Protein AF-A0A965D1V7-F1 (afdb_monomer_lite)

Radius of gyration: 12.54 Å; chains: 1; bounding box: 26×30×27 Å

pLDDT: mean 80.37, std 10.39, range [45.88, 91.56]

Sequence (88 aa):
KWNADEVRFRIAADRIDLSFVTAGAYPKPIMRALSQAYPQIAFHVRSHDEQCRRARDFVLTKGRETKKLKRPPKEVADEIVAFRRRDV

Secondary structure (DSSP, 8-state):
---EEEEEEEE-SSEEEEEEEESSS--HHHHHHHHHH-TTSEEEEEEEETTSS-EEEEEEETTEEEEE----HHHHHHHHHHHHHH--

Structure (mmCIF, N/CA/C/O backbone):
data_AF-A0A965D1V7-F1
#
_entry.id   AF-A0A965D1V7-F1
#
loop_
_atom_site.group_PDB
_atom_site.id
_atom_site.type_symbol
_atom_site.label_atom_id
_atom_site.label_alt_id
_atom_site.label_comp_id
_atom_site.label_asym_id
_atom_site.label_entity_id
_atom_site.label_seq_id
_atom_site.pdbx_PDB_ins_code
_atom_site.Cartn_x
_atom_site.Cartn_y
_atom_site.Cartn_z
_atom_site.occupancy
_atom_site.B_iso_or_equiv
_atom_site.auth_seq_id
_atom_site.auth_comp_id
_atom_site.auth_asym_id
_atom_site.auth_atom_id
_atom_site.pdbx_PDB_model_num
ATOM 1 N N . LYS A 1 1 ? -1.381 14.406 -11.939 1.00 53.81 1 LYS A N 1
ATOM 2 C CA . LYS A 1 1 ? -2.031 13.309 -12.691 1.00 53.81 1 LYS A CA 1
ATOM 3 C C . LYS A 1 1 ? -1.525 12.007 -12.084 1.00 53.81 1 LYS A C 1
ATOM 5 O O . LYS A 1 1 ? -0.316 11.822 -12.055 1.00 53.81 1 LYS A O 1
ATOM 10 N N . TRP A 1 2 ? -2.393 11.224 -11.448 1.00 60.44 2 TRP A N 1
ATOM 11 C CA . TRP A 1 2 ? -2.038 9.892 -10.959 1.00 60.44 2 TRP A CA 1
ATOM 12 C C . TRP A 1 2 ? -2.486 8.901 -12.027 1.00 60.44 2 TRP A C 1
ATOM 14 O O . TRP A 1 2 ? -3.665 8.897 -12.366 1.00 60.44 2 TRP A O 1
ATOM 24 N N . ASN A 1 3 ? -1.541 8.128 -12.555 1.00 67.81 3 ASN A N 1
ATOM 25 C CA . ASN A 1 3 ? -1.810 7.023 -13.461 1.00 67.81 3 ASN A CA 1
ATOM 26 C C . ASN A 1 3 ? -1.367 5.754 -12.728 1.00 67.81 3 ASN A C 1
ATOM 28 O O . ASN A 1 3 ? -0.185 5.604 -12.399 1.00 67.81 3 ASN A O 1
ATOM 32 N N . ALA A 1 4 ? -2.328 4.903 -12.385 1.00 68.31 4 ALA A N 1
ATOM 33 C CA . ALA A 1 4 ? -2.052 3.565 -11.894 1.00 68.31 4 ALA A CA 1
ATOM 34 C C . ALA A 1 4 ? -2.574 2.553 -12.899 1.00 68.31 4 ALA A C 1
ATOM 36 O O . ALA A 1 4 ? -3.732 2.633 -13.303 1.00 68.31 4 ALA A O 1
ATOM 37 N N . ASP A 1 5 ? -1.715 1.601 -13.228 1.00 73.38 5 ASP A N 1
ATOM 38 C CA . ASP A 1 5 ? -2.055 0.430 -14.016 1.00 73.38 5 ASP A CA 1
ATOM 39 C C . ASP A 1 5 ? -2.090 -0.801 -13.112 1.00 73.38 5 ASP A C 1
ATOM 41 O O . ASP A 1 5 ? -1.498 -0.828 -12.028 1.00 73.38 5 ASP A O 1
ATOM 45 N N . GLU A 1 6 ? -2.831 -1.818 -13.547 1.00 74.81 6 GLU A N 1
ATOM 46 C CA . GLU A 1 6 ? -2.945 -3.112 -12.861 1.00 74.81 6 GLU A CA 1
ATOM 47 C C . GLU A 1 6 ? -3.304 -2.990 -11.362 1.00 74.81 6 GLU A C 1
ATOM 49 O O . GLU A 1 6 ? -2.722 -3.651 -10.498 1.00 74.81 6 GLU A O 1
ATOM 54 N N . VAL A 1 7 ? -4.277 -2.130 -11.035 1.00 80.38 7 VAL A N 1
ATOM 55 C CA . VAL A 1 7 ? -4.765 -1.965 -9.658 1.00 80.38 7 VAL A CA 1
ATOM 56 C C . VAL A 1 7 ? -5.494 -3.227 -9.205 1.00 80.38 7 VAL A C 1
ATOM 58 O O . VAL A 1 7 ? -6.471 -3.654 -9.817 1.00 80.38 7 VAL A O 1
ATOM 61 N N . ARG A 1 8 ? -5.062 -3.789 -8.079 1.00 83.06 8 ARG A N 1
ATOM 62 C CA . ARG A 1 8 ? -5.723 -4.895 -7.388 1.00 83.06 8 ARG A CA 1
ATOM 63 C C . ARG A 1 8 ? -5.889 -4.573 -5.919 1.00 83.06 8 ARG A C 1
ATOM 65 O O . ARG A 1 8 ? -5.006 -3.994 -5.287 1.00 83.06 8 ARG A O 1
ATOM 72 N N . PHE A 1 9 ? -7.017 -4.987 -5.366 1.00 85.19 9 PHE A N 1
ATOM 73 C CA . PHE A 1 9 ? -7.289 -4.868 -3.946 1.00 85.19 9 PHE A CA 1
ATOM 74 C C . PHE A 1 9 ? -7.836 -6.185 -3.408 1.00 85.19 9 PHE A C 1
ATOM 76 O O . PHE A 1 9 ? -8.590 -6.889 -4.078 1.00 85.19 9 PHE A O 1
ATOM 83 N N . ARG A 1 10 ? -7.456 -6.511 -2.178 1.00 86.50 10 ARG A N 1
ATOM 84 C CA . ARG A 1 10 ? -8.050 -7.584 -1.389 1.00 86.50 10 ARG A CA 1
ATOM 85 C C . ARG A 1 10 ? -8.520 -6.992 -0.073 1.00 86.50 10 ARG A C 1
ATOM 87 O O . ARG A 1 10 ? -7.787 -6.255 0.579 1.00 86.50 10 ARG A O 1
ATOM 94 N N . ILE A 1 11 ? -9.752 -7.314 0.293 1.00 86.75 11 ILE A N 1
ATOM 95 C CA . ILE A 1 11 ? -10.388 -6.829 1.513 1.00 86.75 11 ILE A CA 1
ATOM 96 C C . ILE A 1 11 ? -10.417 -7.987 2.506 1.00 86.75 11 ILE A C 1
ATOM 98 O O . ILE A 1 11 ? -10.887 -9.076 2.183 1.00 86.75 11 ILE A O 1
ATOM 102 N N . ALA A 1 12 ? -9.897 -7.744 3.701 1.00 86.50 12 ALA A N 1
ATOM 103 C CA . ALA A 1 12 ? -10.064 -8.579 4.879 1.00 86.50 12 ALA A CA 1
ATOM 104 C C . ALA A 1 12 ? -10.798 -7.772 5.964 1.00 86.50 12 ALA A C 1
ATOM 106 O O . ALA A 1 12 ? -11.015 -6.569 5.815 1.00 86.50 12 ALA A O 1
ATOM 107 N N . ALA A 1 13 ? -11.194 -8.428 7.056 1.00 83.38 13 ALA A N 1
ATOM 108 C CA . ALA A 1 13 ? -11.988 -7.794 8.112 1.00 83.38 13 ALA A CA 1
ATOM 109 C C . ALA A 1 13 ? -11.270 -6.613 8.800 1.00 83.38 13 ALA A C 1
ATOM 111 O O . ALA A 1 13 ? -11.917 -5.661 9.225 1.00 83.38 13 ALA A O 1
ATOM 112 N N . ASP A 1 14 ? -9.940 -6.663 8.893 1.00 87.62 14 ASP A N 1
ATOM 113 C CA . ASP A 1 14 ? -9.091 -5.698 9.601 1.00 87.62 14 ASP A CA 1
ATOM 114 C C . ASP A 1 14 ? -8.142 -4.915 8.676 1.00 87.62 14 ASP A C 1
ATOM 116 O O . ASP A 1 14 ? -7.492 -3.953 9.105 1.00 87.62 14 ASP A O 1
ATOM 120 N N . ARG A 1 15 ? -8.053 -5.300 7.398 1.00 89.62 15 ARG A N 1
ATOM 121 C CA . ARG A 1 15 ? -7.107 -4.702 6.454 1.00 89.62 15 ARG A CA 1
ATOM 122 C C . ARG A 1 15 ? -7.578 -4.696 5.007 1.00 89.62 15 ARG A C 1
ATOM 124 O O . ARG A 1 15 ? -8.351 -5.544 4.571 1.00 89.62 15 ARG A O 1
ATOM 131 N N . ILE A 1 16 ? -7.025 -3.763 4.244 1.00 89.56 16 ILE A N 1
ATOM 132 C CA . ILE A 1 16 ? -7.121 -3.707 2.788 1.00 89.56 16 ILE A CA 1
ATOM 133 C C . ILE A 1 16 ? -5.711 -3.834 2.224 1.00 89.56 16 ILE A C 1
ATOM 135 O O . ILE A 1 16 ? -4.869 -2.963 2.440 1.00 89.56 16 ILE A O 1
ATOM 139 N N . ASP A 1 17 ? -5.467 -4.908 1.482 1.00 90.06 17 ASP A N 1
ATOM 140 C CA . ASP A 1 17 ? -4.237 -5.123 0.730 1.00 90.06 17 ASP A CA 1
ATOM 141 C C . ASP A 1 17 ? -4.410 -4.505 -0.664 1.00 90.06 17 ASP A C 1
ATOM 143 O O . ASP A 1 17 ? -5.133 -5.036 -1.504 1.00 90.06 17 ASP A O 1
ATOM 147 N N . LEU A 1 18 ? -3.766 -3.367 -0.914 1.00 88.81 18 LEU A N 1
ATOM 148 C CA . LEU A 1 18 ? -3.781 -2.650 -2.186 1.00 88.81 18 LEU A CA 1
ATOM 149 C C . LEU A 1 18 ? -2.457 -2.869 -2.922 1.00 88.81 18 LEU A C 1
ATOM 151 O O . LEU A 1 18 ? -1.376 -2.757 -2.344 1.00 88.81 18 LEU A O 1
ATOM 155 N N . SER A 1 19 ? -2.526 -3.197 -4.207 1.00 88.88 19 SER A N 1
ATOM 156 C CA . SER A 1 19 ? -1.367 -3.479 -5.055 1.00 88.88 19 SER A CA 1
ATOM 157 C C . SER A 1 19 ? -1.558 -2.842 -6.427 1.00 88.88 19 SER A C 1
ATOM 159 O O . SER A 1 19 ? -2.616 -3.008 -7.018 1.00 88.88 19 SER A O 1
ATOM 161 N N . PHE A 1 20 ? -0.592 -2.064 -6.916 1.00 87.00 20 PHE A N 1
ATOM 162 C CA . PHE A 1 20 ? -0.715 -1.385 -8.215 1.00 87.00 20 PHE A CA 1
ATOM 163 C C . PHE A 1 20 ? 0.635 -1.017 -8.826 1.00 87.00 20 PHE A C 1
ATOM 165 O O . PHE A 1 20 ? 1.623 -0.814 -8.116 1.00 87.00 20 PHE A O 1
ATOM 172 N N . VAL A 1 21 ? 0.656 -0.853 -10.145 1.00 85.38 21 VAL A N 1
ATOM 173 C CA . VAL A 1 21 ? 1.787 -0.283 -10.878 1.00 85.38 21 VAL A CA 1
ATOM 174 C C . VAL A 1 21 ? 1.605 1.226 -10.957 1.00 85.38 21 VAL A C 1
ATOM 176 O O . VAL A 1 21 ? 0.535 1.719 -11.305 1.00 85.38 21 VAL A O 1
ATOM 179 N N . THR A 1 22 ? 2.633 1.994 -10.607 1.00 82.62 22 THR A N 1
ATOM 180 C CA . THR A 1 22 ? 2.620 3.451 -10.766 1.00 82.62 22 THR A CA 1
ATOM 181 C C . THR A 1 22 ? 3.271 3.850 -12.081 1.00 82.62 22 THR A C 1
ATOM 183 O O . THR A 1 22 ? 4.493 3.751 -12.207 1.00 82.62 22 THR A O 1
ATOM 186 N N . ALA A 1 23 ? 2.489 4.419 -12.996 1.00 74.44 23 ALA A N 1
ATOM 187 C CA . ALA A 1 23 ? 2.992 5.166 -14.146 1.00 74.44 23 ALA A CA 1
ATOM 188 C C . ALA A 1 23 ? 3.322 6.604 -13.696 1.00 74.44 23 ALA A C 1
ATOM 190 O O . ALA A 1 23 ? 2.603 7.571 -13.962 1.00 74.44 23 ALA A O 1
ATOM 191 N N . GLY A 1 24 ? 4.376 6.733 -12.880 1.00 75.19 24 GLY A N 1
ATOM 192 C CA . GLY A 1 24 ? 4.840 8.004 -12.318 1.00 75.19 24 GLY A CA 1
ATOM 193 C C . GLY A 1 24 ? 4.888 8.030 -10.788 1.00 75.19 24 GLY A C 1
ATOM 194 O O . GLY A 1 24 ? 5.567 7.222 -10.157 1.00 75.19 24 GLY A O 1
ATOM 195 N N . ALA A 1 25 ? 4.240 9.022 -10.170 1.00 74.38 25 ALA A N 1
ATOM 196 C CA . ALA A 1 25 ? 4.338 9.257 -8.729 1.00 74.38 25 ALA A CA 1
ATOM 197 C C . ALA A 1 25 ? 3.265 8.505 -7.924 1.00 74.38 25 ALA A C 1
ATOM 199 O O . ALA A 1 25 ? 2.095 8.447 -8.297 1.00 74.38 25 ALA A O 1
ATOM 200 N N . TYR A 1 26 ? 3.666 8.007 -6.752 1.00 80.62 26 TYR A N 1
ATOM 201 C CA . TYR A 1 26 ? 2.761 7.404 -5.774 1.00 80.62 26 TYR A CA 1
ATOM 202 C C . TYR A 1 26 ? 1.692 8.415 -5.290 1.00 80.62 26 TYR A C 1
ATOM 204 O O . TYR A 1 26 ? 2.060 9.516 -4.855 1.00 80.62 26 TYR A O 1
ATOM 212 N N . PRO A 1 27 ? 0.388 8.062 -5.291 1.00 81.81 27 PRO A N 1
ATOM 213 C CA . PRO A 1 27 ? -0.719 8.960 -4.943 1.00 81.81 27 PRO A CA 1
ATOM 214 C C . PRO A 1 27 ? -0.866 9.167 -3.425 1.00 81.81 27 PRO A C 1
ATOM 216 O O . PRO A 1 27 ? -1.870 8.810 -2.807 1.00 81.81 27 PRO A O 1
ATOM 219 N N . LYS A 1 28 ? 0.137 9.789 -2.799 1.00 84.75 28 LYS A N 1
ATOM 220 C CA . LYS A 1 28 ? 0.170 10.023 -1.346 1.00 84.75 28 LYS A CA 1
ATOM 221 C C . LYS A 1 28 ? -1.090 10.712 -0.786 1.00 84.75 28 LYS A C 1
ATOM 223 O O . LYS A 1 28 ? -1.555 10.255 0.258 1.00 84.75 28 LYS A O 1
ATOM 228 N N . PRO A 1 29 ? -1.660 11.761 -1.417 1.00 86.75 29 PRO A N 1
ATOM 229 C CA . PRO A 1 29 ? -2.839 12.440 -0.874 1.00 86.75 29 PRO A CA 1
ATOM 230 C C . PRO A 1 29 ? -4.076 11.537 -0.811 1.00 86.75 29 PRO A C 1
ATOM 232 O O . PRO A 1 29 ? -4.748 11.506 0.215 1.00 86.75 29 PRO A O 1
ATOM 235 N N . ILE A 1 30 ? -4.326 10.760 -1.871 1.00 86.75 30 ILE A N 1
ATOM 236 C CA . ILE A 1 30 ? -5.479 9.851 -1.968 1.00 86.75 30 ILE A CA 1
ATOM 237 C C . ILE A 1 30 ? -5.372 8.768 -0.897 1.00 86.75 30 ILE A C 1
ATOM 239 O O . ILE A 1 30 ? -6.295 8.558 -0.117 1.00 86.75 30 ILE A O 1
ATOM 243 N N . MET A 1 31 ? -4.203 8.136 -0.796 1.00 87.81 31 MET A N 1
ATOM 244 C CA . MET A 1 31 ? -3.970 7.064 0.170 1.00 87.81 31 MET A CA 1
ATOM 245 C C . MET A 1 31 ? -4.049 7.548 1.619 1.00 87.81 31 MET A C 1
ATOM 247 O O . MET A 1 31 ? -4.548 6.839 2.493 1.00 87.81 31 MET A O 1
ATOM 251 N N . ARG A 1 32 ? -3.612 8.785 1.877 1.00 89.06 32 ARG A N 1
ATOM 252 C CA . ARG A 1 32 ? -3.788 9.425 3.182 1.00 89.06 32 ARG A CA 1
ATOM 253 C C . ARG A 1 32 ? -5.266 9.665 3.490 1.00 89.06 32 ARG A C 1
ATOM 255 O O . ARG A 1 32 ? -5.689 9.306 4.583 1.00 89.06 32 ARG A O 1
ATOM 262 N N . ALA A 1 33 ? -6.027 10.230 2.552 1.00 90.00 33 ALA A N 1
ATOM 263 C CA . ALA A 1 33 ? -7.451 10.505 2.733 1.00 90.00 33 ALA A CA 1
ATOM 264 C C . ALA A 1 33 ? -8.254 9.217 2.983 1.00 90.00 33 ALA A C 1
ATOM 266 O O . ALA A 1 33 ? -9.039 9.161 3.925 1.00 90.00 33 ALA A O 1
ATOM 267 N N . LEU A 1 34 ? -7.984 8.151 2.221 1.00 87.44 34 LEU A N 1
ATOM 268 C CA . LEU A 1 34 ? -8.611 6.838 2.415 1.00 87.44 34 LEU A CA 1
ATOM 269 C C . LEU A 1 34 ? -8.319 6.262 3.805 1.00 87.44 34 LEU A C 1
ATOM 271 O O . LEU A 1 34 ? -9.231 5.856 4.519 1.00 87.44 34 LEU A O 1
ATOM 275 N N . SER A 1 35 ? -7.056 6.295 4.231 1.00 90.56 35 SER A N 1
ATOM 276 C CA . SER A 1 35 ? -6.663 5.809 5.557 1.00 90.56 35 SER A CA 1
ATOM 277 C C . SER A 1 35 ? -7.230 6.655 6.709 1.00 90.56 35 SER A C 1
ATOM 279 O O . SER A 1 35 ? -7.367 6.160 7.826 1.00 90.56 35 SER A O 1
ATOM 281 N N . GLN A 1 36 ? -7.562 7.927 6.467 1.00 91.00 36 GLN A N 1
ATOM 282 C CA . GLN A 1 36 ? -8.256 8.779 7.438 1.00 91.00 36 GLN A CA 1
ATOM 283 C C . GLN A 1 36 ? -9.763 8.512 7.484 1.00 91.00 36 GLN A C 1
ATOM 285 O O . GLN A 1 36 ? -10.333 8.566 8.568 1.00 91.00 36 GLN A O 1
ATOM 290 N N . ALA A 1 37 ? -10.388 8.215 6.342 1.00 90.44 37 ALA A N 1
ATOM 291 C CA . ALA A 1 37 ? -11.810 7.886 6.258 1.00 90.44 37 ALA A CA 1
ATOM 292 C C . ALA A 1 37 ? -12.140 6.544 6.933 1.00 90.44 37 ALA A C 1
ATOM 294 O O . ALA A 1 37 ? -13.210 6.397 7.516 1.00 90.44 37 ALA A O 1
ATOM 295 N N . TYR A 1 38 ? -11.199 5.594 6.903 1.00 88.81 38 TYR A N 1
ATOM 296 C CA . TYR A 1 38 ? -11.340 4.271 7.518 1.00 88.81 38 TYR A CA 1
ATOM 297 C C . TYR A 1 38 ? -10.249 4.029 8.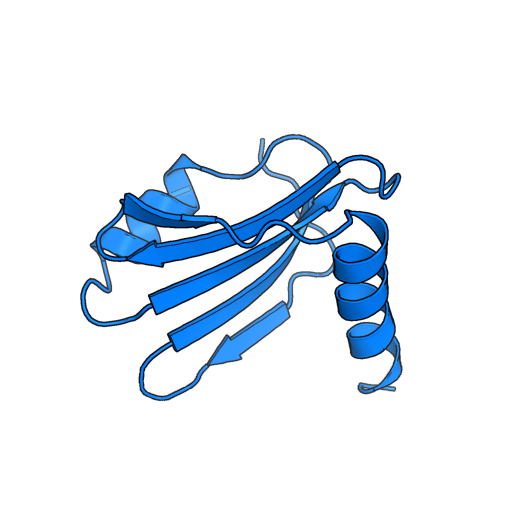576 1.00 88.81 38 TYR A C 1
ATOM 299 O O . TYR A 1 38 ? -9.338 3.226 8.363 1.00 88.81 38 TYR A O 1
ATOM 307 N N . PRO A 1 39 ? -10.297 4.730 9.725 1.00 87.06 39 PRO A N 1
ATOM 308 C CA . PRO A 1 39 ? -9.240 4.704 10.739 1.00 87.06 39 PRO A CA 1
ATOM 309 C C . PRO A 1 39 ? -9.067 3.351 11.447 1.00 87.06 39 PRO A C 1
ATOM 311 O O . PRO A 1 39 ? -8.034 3.128 12.082 1.00 87.06 39 PRO A O 1
ATOM 314 N N . GLN A 1 40 ? -10.077 2.483 11.375 1.00 88.06 40 GLN A N 1
ATOM 315 C CA . GLN A 1 40 ? -10.092 1.130 11.929 1.00 88.06 40 GLN A CA 1
ATOM 316 C C . GLN A 1 40 ? -9.474 0.081 10.996 1.00 88.06 40 GLN A C 1
ATOM 318 O O . GLN A 1 40 ? -9.230 -1.037 11.434 1.00 88.06 40 GLN A O 1
ATOM 323 N N . ILE A 1 41 ? -9.216 0.431 9.731 1.00 89.06 41 ILE A N 1
ATOM 324 C CA . ILE A 1 41 ? -8.700 -0.490 8.715 1.00 89.06 41 ILE A CA 1
ATOM 325 C C . ILE A 1 41 ? -7.220 -0.195 8.458 1.00 89.06 41 ILE A C 1
ATOM 327 O O . ILE A 1 41 ? -6.823 0.954 8.235 1.00 89.06 41 ILE A O 1
ATOM 331 N N . ALA A 1 42 ? -6.388 -1.236 8.452 1.00 91.50 42 ALA A N 1
ATOM 332 C CA . ALA A 1 42 ? -5.001 -1.128 8.016 1.00 91.50 42 ALA A CA 1
ATOM 333 C C . ALA A 1 42 ? -4.907 -1.215 6.484 1.00 91.50 42 ALA A C 1
ATOM 335 O O . ALA A 1 42 ? -5.338 -2.190 5.879 1.00 91.50 42 ALA A O 1
ATOM 336 N N . PHE A 1 43 ? -4.311 -0.218 5.835 1.00 90.81 43 PHE A N 1
ATOM 337 C CA . PHE A 1 43 ? -4.067 -0.245 4.392 1.00 90.81 43 PHE A CA 1
ATOM 338 C C . PHE A 1 43 ? -2.655 -0.745 4.132 1.00 90.81 43 PHE A C 1
ATOM 340 O O . PHE A 1 43 ? -1.686 -0.040 4.397 1.00 90.81 43 PHE A O 1
ATOM 347 N N . HIS A 1 44 ? -2.533 -1.956 3.613 1.00 91.56 44 HIS A N 1
ATOM 348 C CA . HIS A 1 44 ? -1.271 -2.542 3.194 1.00 91.56 44 HIS A CA 1
ATOM 349 C C . HIS A 1 44 ? -1.043 -2.172 1.736 1.00 91.56 44 HIS A C 1
ATOM 351 O O . HIS A 1 44 ? -1.750 -2.633 0.846 1.00 91.56 44 HIS A O 1
ATOM 357 N N . VAL A 1 45 ? -0.094 -1.280 1.491 1.00 89.62 45 VAL A N 1
ATOM 358 C CA . VAL A 1 45 ? 0.106 -0.654 0.191 1.00 89.62 45 VAL A CA 1
ATOM 359 C C . VAL A 1 45 ? 1.378 -1.182 -0.432 1.00 89.62 45 VAL A C 1
ATOM 361 O O . VAL A 1 45 ? 2.479 -0.926 0.059 1.00 89.62 45 VAL A O 1
ATOM 364 N N . ARG A 1 46 ? 1.213 -1.864 -1.560 1.00 89.00 46 ARG A N 1
ATOM 365 C CA . ARG A 1 46 ? 2.303 -2.334 -2.404 1.00 89.00 46 ARG A CA 1
ATOM 366 C C . ARG A 1 46 ? 2.229 -1.640 -3.748 1.00 89.00 46 ARG A C 1
ATOM 368 O O . ARG A 1 46 ? 1.177 -1.578 -4.375 1.00 89.00 46 ARG A O 1
ATOM 375 N N . SER A 1 47 ? 3.346 -1.097 -4.197 1.00 87.19 47 SER A N 1
ATOM 376 C CA . SER A 1 47 ? 3.413 -0.497 -5.525 1.00 87.19 47 SER A CA 1
ATOM 377 C C . SER A 1 47 ? 4.795 -0.639 -6.115 1.00 87.19 47 SER A C 1
ATOM 379 O O . SER A 1 47 ? 5.764 -0.470 -5.376 1.00 87.19 47 SER A O 1
ATOM 381 N N . HIS A 1 48 ? 4.894 -0.836 -7.424 1.00 85.62 48 HIS A N 1
ATOM 382 C CA . HIS A 1 48 ? 6.153 -0.694 -8.152 1.00 85.62 48 HIS A CA 1
ATOM 383 C C . HIS A 1 48 ? 6.004 0.255 -9.344 1.00 85.62 48 HIS A C 1
ATOM 385 O O . HIS A 1 48 ? 4.894 0.495 -9.815 1.00 85.62 48 HIS A O 1
ATOM 391 N N . ASP A 1 49 ? 7.108 0.833 -9.810 1.00 83.12 49 ASP A N 1
ATOM 392 C CA . ASP A 1 49 ? 7.137 1.565 -11.077 1.00 83.12 49 ASP A CA 1
ATOM 393 C C . ASP A 1 49 ? 7.168 0.605 -12.272 1.00 83.12 49 ASP A C 1
ATOM 395 O O . ASP A 1 49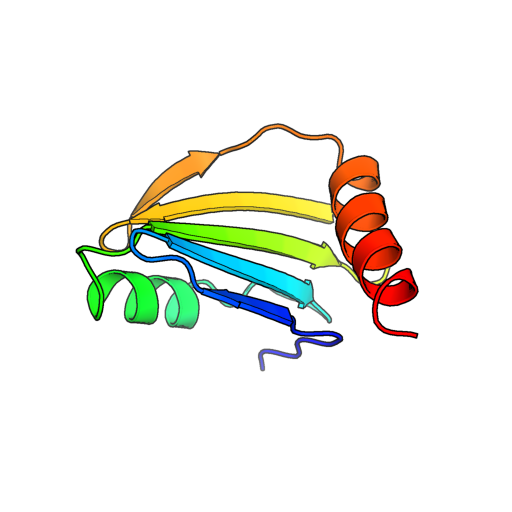 ? 7.548 -0.556 -12.145 1.00 83.12 49 ASP A O 1
ATOM 399 N N . GLU A 1 50 ? 6.792 1.084 -13.455 1.00 78.06 50 GLU A N 1
ATOM 400 C CA . GLU A 1 50 ? 6.732 0.273 -14.686 1.00 78.06 50 GLU A CA 1
ATOM 401 C C . GLU A 1 50 ? 8.051 -0.457 -14.994 1.00 78.06 50 GLU A C 1
ATOM 403 O O . GLU A 1 50 ? 8.058 -1.556 -15.539 1.00 78.06 50 GLU A O 1
ATOM 408 N N . GLN A 1 51 ? 9.184 0.132 -14.599 1.00 77.19 51 GLN A N 1
ATOM 409 C CA . GLN A 1 51 ? 10.522 -0.425 -14.812 1.00 77.19 51 GLN A CA 1
ATOM 410 C C . GLN A 1 51 ? 11.005 -1.334 -13.667 1.00 77.19 51 GLN A C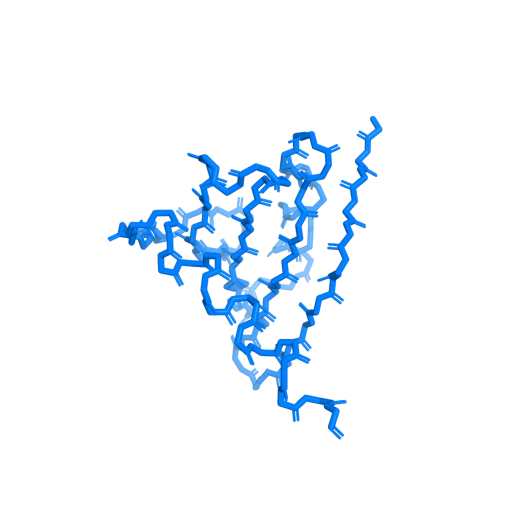 1
ATOM 412 O O . GLN A 1 51 ? 12.147 -1.793 -13.705 1.00 77.19 51 GLN A O 1
ATOM 417 N N . CYS A 1 52 ? 10.181 -1.572 -12.640 1.00 72.00 52 CYS A N 1
ATOM 418 C CA . CYS A 1 52 ? 10.502 -2.352 -11.435 1.00 72.00 52 CYS A CA 1
ATOM 419 C C . CYS A 1 52 ? 11.765 -1.876 -10.680 1.00 72.00 52 CYS A C 1
ATOM 421 O O . CYS A 1 52 ? 12.368 -2.626 -9.909 1.00 72.00 52 CYS A O 1
ATOM 423 N N . ARG A 1 53 ? 12.181 -0.622 -10.884 1.00 74.38 53 ARG A N 1
ATOM 424 C CA . ARG A 1 53 ? 13.342 0.007 -10.235 1.00 74.38 53 ARG A CA 1
ATOM 425 C C . ARG A 1 53 ? 12.997 0.535 -8.851 1.00 74.38 53 ARG A C 1
ATOM 427 O O . ARG A 1 53 ? 13.870 0.637 -7.990 1.00 74.38 53 ARG A O 1
ATOM 434 N N . ARG A 1 54 ? 11.738 0.907 -8.628 1.00 76.62 54 ARG A N 1
ATOM 435 C CA . ARG A 1 54 ? 11.252 1.465 -7.366 1.00 76.62 54 ARG A CA 1
ATOM 436 C C . ARG A 1 54 ? 10.031 0.690 -6.930 1.00 76.62 54 ARG A C 1
ATOM 438 O O . ARG A 1 54 ? 9.016 0.716 -7.611 1.00 76.62 54 ARG A O 1
ATOM 445 N N . ALA A 1 55 ? 10.109 0.088 -5.750 1.00 82.44 55 ALA A N 1
ATOM 446 C CA . ALA A 1 55 ? 8.942 -0.461 -5.086 1.00 82.44 55 ALA A CA 1
ATOM 447 C C . ALA A 1 55 ? 8.720 0.192 -3.728 1.00 82.44 55 ALA A C 1
ATOM 449 O O . ALA A 1 55 ? 9.635 0.731 -3.096 1.00 82.44 55 ALA A O 1
ATOM 450 N N . ARG A 1 56 ? 7.474 0.138 -3.285 1.00 84.06 56 ARG A N 1
ATOM 451 C CA . ARG A 1 56 ? 7.043 0.536 -1.957 1.00 84.06 56 ARG A CA 1
ATOM 452 C C . ARG A 1 56 ? 6.208 -0.592 -1.390 1.00 84.06 56 ARG A C 1
ATOM 454 O O . ARG A 1 56 ? 5.358 -1.129 -2.090 1.00 84.06 56 ARG A O 1
ATOM 461 N N . ASP A 1 57 ? 6.464 -0.897 -0.131 1.00 88.19 57 ASP A N 1
ATOM 462 C CA . ASP A 1 57 ? 5.683 -1.830 0.662 1.00 88.19 57 ASP A CA 1
ATOM 463 C C . ASP A 1 57 ? 5.584 -1.250 2.076 1.00 88.19 57 ASP A C 1
ATOM 465 O O . ASP A 1 57 ? 6.596 -1.043 2.757 1.00 88.19 57 ASP A O 1
ATOM 469 N N . PHE A 1 58 ? 4.386 -0.830 2.467 1.00 88.31 58 PHE A N 1
ATOM 470 C CA . PHE A 1 58 ? 4.159 -0.152 3.739 1.00 88.31 58 PHE A CA 1
ATOM 471 C C . PHE A 1 58 ? 2.702 -0.241 4.178 1.00 88.31 58 PHE A C 1
ATOM 473 O O . PHE A 1 58 ? 1.797 -0.484 3.384 1.00 88.31 58 PHE A O 1
ATOM 480 N N . VAL A 1 59 ? 2.480 -0.001 5.465 1.00 90.00 59 VAL A N 1
ATOM 481 C CA . VAL A 1 59 ? 1.160 0.018 6.085 1.00 90.00 59 VAL A CA 1
ATOM 482 C C . VAL A 1 59 ? 0.781 1.453 6.427 1.00 90.00 59 VAL A C 1
ATOM 484 O O . VAL A 1 59 ? 1.547 2.180 7.065 1.00 90.00 59 VAL A O 1
ATOM 487 N N . LEU A 1 60 ? -0.413 1.855 6.001 1.00 91.19 60 LEU A N 1
ATOM 488 C CA . LEU A 1 60 ? -1.066 3.099 6.375 1.00 91.19 60 LEU A CA 1
ATOM 489 C C . LEU A 1 6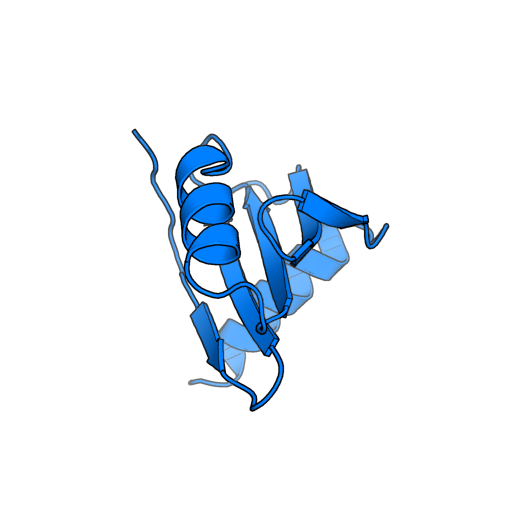0 ? -2.193 2.825 7.367 1.00 91.19 60 LEU A C 1
ATOM 491 O O . LEU A 1 60 ? -3.082 2.011 7.121 1.00 91.19 60 LEU A O 1
ATOM 495 N N . THR A 1 61 ? -2.201 3.570 8.464 1.00 89.62 61 THR A N 1
ATOM 496 C CA . THR A 1 61 ? -3.291 3.555 9.441 1.00 89.62 61 THR A CA 1
ATOM 497 C C . THR A 1 61 ? -3.546 4.982 9.902 1.00 89.62 61 THR A C 1
ATOM 499 O O . THR A 1 61 ? -2.602 5.704 10.235 1.00 89.62 61 THR A O 1
ATOM 502 N N . LYS A 1 62 ? -4.811 5.424 9.910 1.00 89.50 62 LYS A N 1
ATOM 503 C CA . LYS A 1 62 ? -5.200 6.786 10.326 1.00 89.50 62 LYS A CA 1
ATOM 504 C C . LYS A 1 62 ? -4.424 7.891 9.586 1.00 89.50 62 LYS A C 1
ATOM 506 O O . LYS A 1 62 ? -4.065 8.920 10.160 1.00 89.50 62 LYS A O 1
ATOM 511 N N . GLY A 1 63 ? -4.104 7.667 8.310 1.00 85.75 63 GLY A N 1
ATOM 512 C CA . GLY A 1 63 ? -3.346 8.603 7.475 1.00 85.75 63 GLY A CA 1
ATOM 513 C C . GLY A 1 63 ? -1.847 8.693 7.783 1.00 85.75 63 GLY A C 1
ATOM 514 O O . GLY A 1 63 ? -1.181 9.585 7.252 1.00 85.75 63 GLY A O 1
ATOM 515 N N . ARG A 1 64 ? -1.305 7.806 8.627 1.00 86.00 64 ARG A N 1
ATOM 516 C CA . ARG A 1 64 ? 0.124 7.729 8.954 1.00 86.00 64 ARG A CA 1
ATOM 517 C C . ARG A 1 64 ? 0.716 6.419 8.454 1.00 86.00 64 ARG A C 1
ATOM 519 O O . ARG A 1 64 ? 0.077 5.377 8.543 1.00 86.00 64 ARG A O 1
ATOM 526 N N . GLU A 1 65 ? 1.944 6.485 7.949 1.00 86.75 65 GLU A N 1
ATOM 527 C CA . GLU A 1 65 ? 2.738 5.292 7.650 1.00 86.75 65 GLU A CA 1
ATOM 528 C C . GLU A 1 65 ? 3.201 4.703 8.983 1.00 86.75 65 GLU A C 1
ATOM 530 O O . GLU A 1 65 ? 4.003 5.312 9.688 1.00 86.75 65 GLU A O 1
ATOM 535 N N . THR A 1 66 ? 2.619 3.571 9.371 1.00 84.69 66 THR A N 1
ATOM 536 C CA . THR A 1 66 ? 2.891 2.917 10.659 1.00 84.69 66 THR A CA 1
ATOM 537 C C . THR A 1 66 ? 4.030 1.918 10.553 1.00 84.69 66 THR A C 1
ATOM 539 O O . THR A 1 66 ? 4.751 1.695 11.523 1.00 84.69 66 THR A O 1
ATOM 542 N N . LYS A 1 67 ? 4.223 1.328 9.369 1.00 84.50 67 LYS A N 1
ATOM 543 C CA . LYS A 1 67 ? 5.276 0.346 9.125 1.00 84.50 67 LYS A CA 1
ATOM 544 C C . LYS A 1 67 ? 5.749 0.413 7.684 1.00 84.50 67 LYS A C 1
ATOM 546 O O . LYS A 1 67 ? 4.941 0.299 6.772 1.00 84.50 67 LYS A O 1
ATOM 551 N N . LYS A 1 68 ? 7.062 0.508 7.485 1.00 79.81 68 LYS A N 1
ATOM 552 C CA . LYS A 1 68 ? 7.696 0.308 6.181 1.00 79.81 68 LYS A CA 1
ATOM 553 C C . LYS A 1 68 ? 8.271 -1.099 6.121 1.00 79.81 68 LYS A C 1
ATOM 555 O O . LYS A 1 68 ? 9.144 -1.442 6.919 1.00 79.81 68 LYS A O 1
ATOM 560 N N . LEU A 1 69 ? 7.789 -1.912 5.192 1.00 74.69 69 LEU A N 1
ATOM 561 C CA . LEU A 1 69 ? 8.313 -3.250 4.960 1.00 74.69 69 LEU A CA 1
ATOM 562 C C . LEU A 1 69 ? 9.499 -3.113 3.997 1.00 74.69 69 LEU A C 1
ATOM 564 O O . LEU A 1 69 ? 9.350 -2.793 2.821 1.00 74.69 69 LEU A O 1
ATOM 568 N N . LYS A 1 70 ? 10.722 -3.261 4.522 1.00 66.94 70 LYS A N 1
ATOM 569 C CA . LYS A 1 70 ? 11.941 -3.235 3.702 1.00 66.94 70 LYS A CA 1
ATOM 570 C C . LYS A 1 70 ? 12.060 -4.561 2.953 1.00 66.94 70 LYS A C 1
ATOM 572 O O . LYS A 1 70 ? 12.706 -5.482 3.439 1.00 66.94 70 LYS A O 1
ATOM 577 N N . ARG A 1 71 ? 11.434 -4.640 1.783 1.00 75.19 71 ARG A N 1
ATOM 578 C CA . ARG A 1 71 ? 11.601 -5.750 0.841 1.00 75.19 71 ARG A CA 1
ATOM 579 C C . ARG A 1 71 ? 12.358 -5.285 -0.404 1.00 75.19 71 ARG A C 1
ATOM 581 O O . ARG A 1 71 ? 12.257 -4.105 -0.762 1.00 75.19 71 ARG A O 1
ATOM 588 N N . PRO A 1 72 ? 13.126 -6.169 -1.062 1.00 77.81 72 PRO A N 1
ATOM 589 C CA . PRO A 1 72 ? 13.736 -5.864 -2.347 1.00 77.81 72 PRO A CA 1
ATOM 590 C C . PRO A 1 72 ? 12.658 -5.447 -3.356 1.00 77.81 72 PRO A C 1
ATOM 592 O O . PRO A 1 72 ? 11.624 -6.112 -3.436 1.00 77.81 72 PRO A O 1
ATOM 595 N N . PRO A 1 73 ? 12.882 -4.397 -4.168 1.00 75.44 73 PRO A N 1
ATOM 596 C CA . PRO A 1 73 ? 11.905 -3.971 -5.165 1.00 75.44 73 PRO A CA 1
ATOM 597 C C . PRO A 1 73 ? 11.455 -5.085 -6.109 1.00 75.44 73 PRO A C 1
ATOM 599 O O . PRO A 1 73 ? 10.277 -5.169 -6.448 1.00 75.44 73 PRO A O 1
ATOM 602 N N . LYS A 1 74 ? 12.389 -5.977 -6.451 1.00 76.88 74 LYS A N 1
ATOM 603 C CA . LYS A 1 74 ? 12.136 -7.152 -7.277 1.00 76.88 74 LYS A CA 1
ATOM 604 C C . LYS A 1 74 ? 11.136 -8.119 -6.640 1.00 76.88 74 LYS A C 1
ATOM 606 O O . LYS A 1 74 ? 10.243 -8.561 -7.336 1.00 76.88 74 LYS A O 1
ATOM 611 N N . GLU A 1 75 ? 11.212 -8.381 -5.334 1.00 78.81 75 GLU A N 1
ATOM 612 C CA . GLU A 1 75 ? 10.243 -9.268 -4.668 1.00 78.81 75 GLU A CA 1
ATOM 613 C C . GLU A 1 75 ? 8.826 -8.692 -4.673 1.00 78.81 75 GLU A C 1
ATOM 615 O O . GLU A 1 75 ? 7.857 -9.425 -4.838 1.00 78.81 75 GLU A O 1
ATOM 620 N N . VAL A 1 76 ? 8.696 -7.377 -4.486 1.00 78.00 76 VAL A N 1
ATOM 621 C CA . VAL A 1 76 ? 7.390 -6.704 -4.502 1.00 78.00 76 VAL A CA 1
ATOM 622 C C . VAL A 1 76 ? 6.800 -6.727 -5.913 1.00 78.00 76 VAL A C 1
ATOM 624 O O . VAL A 1 76 ? 5.607 -6.975 -6.071 1.00 78.00 76 VAL A O 1
ATOM 627 N N . ALA A 1 77 ? 7.632 -6.506 -6.934 1.00 76.25 77 ALA A N 1
ATOM 628 C CA . ALA A 1 77 ? 7.229 -6.623 -8.332 1.00 76.25 77 ALA A CA 1
ATOM 629 C C . ALA A 1 77 ? 6.854 -8.069 -8.693 1.00 76.25 77 ALA A C 1
ATOM 631 O O . ALA A 1 77 ? 5.776 -8.296 -9.236 1.00 76.25 77 ALA A O 1
ATOM 632 N N . ASP A 1 78 ? 7.683 -9.047 -8.321 1.00 78.75 78 ASP A N 1
ATOM 633 C CA . ASP A 1 78 ? 7.422 -10.471 -8.543 1.00 78.75 78 ASP A CA 1
ATOM 634 C C . ASP A 1 78 ? 6.119 -10.904 -7.866 1.00 78.75 78 ASP A C 1
ATOM 636 O O . ASP A 1 78 ? 5.371 -11.682 -8.443 1.00 78.75 78 ASP A O 1
ATOM 640 N N . GLU A 1 79 ? 5.791 -10.382 -6.681 1.00 75.81 79 GLU A N 1
ATOM 641 C CA . GLU A 1 79 ? 4.525 -10.690 -6.013 1.00 75.81 79 GLU A CA 1
ATOM 642 C C . GLU A 1 79 ? 3.322 -10.079 -6.747 1.00 75.81 79 GLU A C 1
ATOM 644 O O . GLU A 1 79 ? 2.326 -10.768 -6.968 1.00 75.81 79 GLU A O 1
ATOM 649 N N . ILE A 1 80 ? 3.421 -8.821 -7.185 1.00 74.31 80 ILE A N 1
ATOM 650 C CA . ILE A 1 80 ? 2.36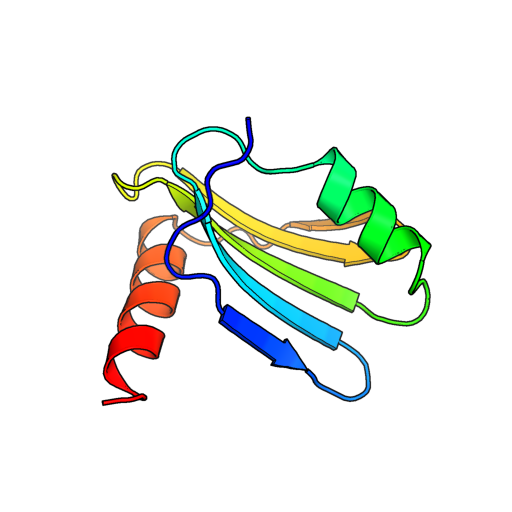8 -8.152 -7.967 1.00 74.31 80 ILE A CA 1
ATOM 651 C C . ILE A 1 80 ? 2.136 -8.891 -9.301 1.00 74.31 80 ILE A C 1
ATOM 653 O O . ILE A 1 80 ? 0.991 -9.171 -9.667 1.00 74.31 80 ILE A O 1
ATOM 657 N N . VAL A 1 81 ? 3.209 -9.313 -9.977 1.00 70.25 81 VAL A N 1
ATOM 658 C CA . VAL A 1 81 ? 3.163 -10.074 -11.238 1.00 70.25 81 VAL A CA 1
ATOM 659 C C . VAL A 1 81 ? 2.740 -11.536 -11.029 1.00 70.25 81 VAL A C 1
ATOM 661 O O . VAL A 1 81 ? 2.007 -12.092 -11.846 1.00 70.25 81 VAL A O 1
ATOM 664 N N . ALA A 1 82 ? 3.150 -12.196 -9.947 1.00 66.81 82 ALA A N 1
ATOM 665 C CA . ALA A 1 82 ? 2.729 -13.565 -9.642 1.00 66.81 82 ALA A CA 1
ATOM 666 C C . ALA A 1 82 ? 1.229 -13.625 -9.337 1.00 66.81 82 ALA A C 1
ATOM 668 O O . ALA A 1 82 ? 0.552 -14.560 -9.767 1.00 66.81 82 ALA A O 1
ATOM 669 N N . PHE A 1 83 ? 0.691 -12.605 -8.663 1.00 58.94 83 PHE A N 1
ATOM 670 C CA . PHE A 1 83 ? -0.751 -12.446 -8.493 1.00 58.94 83 PHE A CA 1
ATOM 671 C C . PHE A 1 83 ? -1.479 -12.301 -9.835 1.00 58.94 83 PHE A C 1
ATOM 673 O O . PHE A 1 83 ? -2.525 -12.916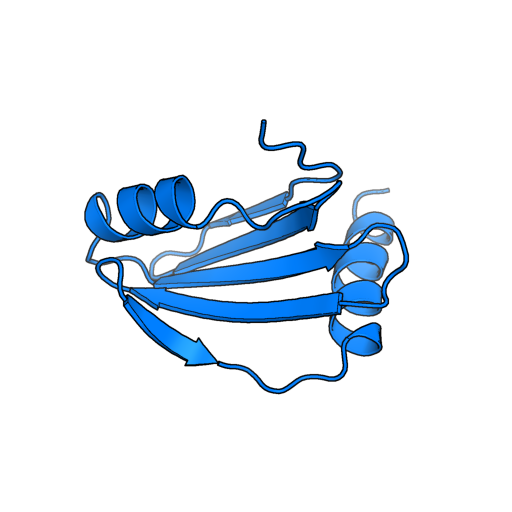 -10.012 1.00 58.94 83 PHE A O 1
ATOM 680 N N . ARG A 1 84 ? -0.903 -11.594 -10.821 1.00 59.41 84 ARG A N 1
ATOM 681 C CA . ARG A 1 84 ? -1.467 -11.507 -12.182 1.00 59.41 84 ARG A CA 1
ATOM 682 C C . ARG A 1 84 ? -1.649 -12.877 -12.845 1.00 59.41 84 ARG A C 1
ATOM 684 O O . ARG A 1 84 ? -2.611 -13.047 -13.583 1.00 59.41 84 ARG A O 1
ATOM 691 N N . ARG A 1 85 ? -0.761 -13.842 -12.588 1.00 56.53 85 ARG A N 1
ATOM 692 C CA . ARG A 1 85 ? -0.819 -15.190 -13.188 1.00 56.53 85 ARG A CA 1
ATOM 693 C C . ARG A 1 85 ? -1.816 -16.142 -12.524 1.00 56.53 85 ARG A C 1
ATOM 695 O O . ARG A 1 85 ? -2.067 -17.194 -13.089 1.00 56.53 85 ARG A O 1
ATOM 702 N N . ARG A 1 86 ? -2.333 -15.822 -11.332 1.00 53.88 86 ARG A N 1
ATOM 703 C CA . ARG A 1 86 ? -3.279 -16.686 -10.596 1.00 53.88 86 ARG A CA 1
ATOM 704 C C . ARG A 1 86 ? -4.752 -16.412 -10.898 1.00 53.88 86 ARG A C 1
ATOM 706 O O . ARG A 1 86 ? -5.584 -17.218 -10.508 1.00 53.88 86 ARG A O 1
ATOM 713 N N . ASP A 1 87 ? -5.054 -15.296 -11.555 1.00 50.66 87 ASP A N 1
ATOM 714 C CA . ASP A 1 87 ? -6.411 -14.919 -11.974 1.00 50.66 87 ASP A CA 1
ATOM 715 C C . ASP A 1 87 ? -6.655 -15.191 -13.479 1.00 50.66 87 ASP A C 1
ATOM 717 O O . ASP A 1 87 ? -7.566 -14.612 -14.069 1.00 50.66 87 ASP A O 1
ATOM 721 N N . VAL A 1 88 ? -5.820 -16.039 -14.100 1.00 45.88 88 VAL A N 1
ATOM 722 C CA . VAL A 1 88 ? -5.990 -16.612 -15.451 1.00 45.88 88 VAL A CA 1
ATOM 723 C C . VAL A 1 88 ? -6.135 -18.118 -15.301 1.00 45.88 88 VAL A C 1
ATOM 725 O O . VAL A 1 88 ? -7.009 -18.689 -15.984 1.00 45.88 88 VAL A O 1
#

Foldseek 3Di:
DWDWDLWDWDDDPQEIEIETETQDDDPLVVVLVVLLVCQRYKYFYWYAYPVLPDIWTFIRHNSDGPDTDPDRSVVSVCVSVVVVVVVD